Protein AF-A0A0N4VS20-F1 (afdb_monomer_lite)

Organism: Haemonchus placei (NCBI:txid6290)

Sequence (91 aa):
MHIMVPFKLPDKGIYVFASQLHAHLSGRRIFTSHYREGVKIGEINRDDHYNTKWQHLAHIRPYVHVLPGDILSTTCVYETLSKSEITLVRF

Secondary structure (DSSP, 8-state):
-EEEPPTTS-TT-EEEEEEE----TTEEEEEEEEEETTEEEEEEEEETT--TT---EEEEEEEEEEPTT-EEEEEEEE--TT-SS------

R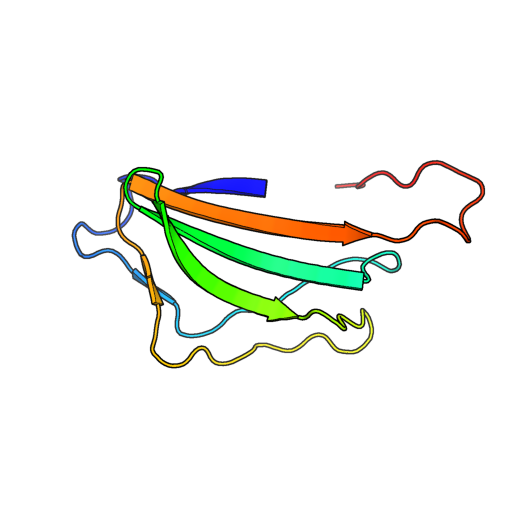adius of gyration: 15.02 Å; chains: 1; bounding box: 34×27×38 Å

Structure (mmCIF, N/CA/C/O backbone):
data_AF-A0A0N4VS20-F1
#
_entry.id   AF-A0A0N4VS20-F1
#
loop_
_atom_site.group_PDB
_atom_site.id
_atom_site.type_symbol
_atom_site.label_atom_id
_atom_site.label_alt_id
_atom_site.label_comp_id
_atom_site.label_asym_id
_atom_site.label_entity_id
_atom_site.label_seq_id
_atom_site.pdbx_PDB_ins_code
_atom_site.Cartn_x
_atom_site.Cartn_y
_atom_site.Cartn_z
_atom_site.occupancy
_atom_site.B_iso_or_equiv
_atom_site.auth_seq_id
_atom_site.auth_comp_id
_atom_site.auth_asym_id
_atom_site.auth_atom_id
_atom_site.pdbx_PDB_model_num
ATOM 1 N N . MET A 1 1 ? 1.923 4.393 -2.849 1.00 75.81 1 MET A N 1
ATOM 2 C CA . MET A 1 1 ? 0.732 5.252 -2.705 1.00 75.81 1 MET A CA 1
ATOM 3 C C . MET A 1 1 ? 0.396 5.380 -1.230 1.00 75.81 1 MET A C 1
ATOM 5 O O . MET A 1 1 ? 0.028 4.382 -0.627 1.00 75.81 1 MET A O 1
ATOM 9 N N . HIS A 1 2 ? 0.569 6.569 -0.652 1.00 76.19 2 HIS A N 1
ATOM 10 C CA . HIS A 1 2 ? 0.131 6.877 0.713 1.00 76.19 2 HIS A CA 1
ATOM 11 C C . HIS A 1 2 ? -1.259 7.509 0.643 1.00 76.19 2 HIS A C 1
ATOM 13 O O . HIS A 1 2 ? -1.440 8.481 -0.085 1.00 76.19 2 HIS A O 1
ATOM 19 N N . ILE A 1 3 ? -2.226 6.954 1.369 1.00 84.81 3 ILE A N 1
ATOM 20 C CA . ILE A 1 3 ? -3.600 7.452 1.420 1.00 84.81 3 ILE A CA 1
ATOM 21 C C . ILE A 1 3 ? -3.912 7.797 2.868 1.00 84.81 3 ILE A C 1
ATOM 23 O O . ILE A 1 3 ? -3.938 6.913 3.726 1.00 84.81 3 ILE A O 1
ATOM 27 N N . MET A 1 4 ? -4.153 9.080 3.129 1.00 85.69 4 MET A N 1
ATOM 28 C CA . MET A 1 4 ? -4.780 9.501 4.375 1.00 85.69 4 MET A CA 1
ATOM 29 C C . MET A 1 4 ? -6.245 9.080 4.341 1.00 85.69 4 MET A C 1
ATOM 31 O O . MET A 1 4 ? -6.971 9.391 3.394 1.00 85.69 4 MET A O 1
ATOM 35 N N . VAL A 1 5 ? -6.669 8.355 5.368 1.00 86.44 5 VAL A N 1
ATOM 36 C CA . VAL A 1 5 ? -8.034 7.867 5.487 1.00 86.44 5 VAL A CA 1
ATOM 37 C C . VAL A 1 5 ? -8.946 9.054 5.818 1.00 86.44 5 VAL A C 1
ATOM 39 O O . VAL A 1 5 ? -8.761 9.694 6.857 1.00 86.44 5 VAL A O 1
ATOM 42 N N . PRO A 1 6 ? -9.917 9.389 4.947 1.00 81.38 6 PRO A N 1
ATOM 43 C CA . PRO A 1 6 ? -10.704 10.602 5.102 1.00 81.38 6 PRO A CA 1
ATOM 44 C C . PRO A 1 6 ? -11.637 10.514 6.311 1.00 81.38 6 PRO A C 1
ATOM 46 O O . PRO A 1 6 ? -12.225 9.468 6.584 1.00 81.38 6 PRO A O 1
ATOM 49 N N . PHE A 1 7 ? -11.905 11.662 6.935 1.00 79.00 7 PHE A N 1
ATOM 50 C CA . PHE A 1 7 ? -12.915 11.811 7.995 1.00 79.00 7 PHE A CA 1
ATOM 51 C C . PHE A 1 7 ? -14.362 11.553 7.539 1.00 79.00 7 PHE A C 1
ATOM 53 O O . PHE A 1 7 ? -15.283 11.643 8.337 1.00 79.00 7 PHE A O 1
ATOM 60 N N . LYS A 1 8 ? -14.577 11.230 6.256 1.00 85.50 8 LYS A N 1
ATOM 61 C CA . LYS A 1 8 ? -15.879 10.807 5.718 1.00 85.50 8 LYS A CA 1
ATOM 62 C C . LYS A 1 8 ? -16.200 9.330 5.989 1.00 85.50 8 LYS A C 1
ATOM 64 O O . LYS A 1 8 ? -17.301 8.897 5.660 1.00 85.50 8 LYS A O 1
ATOM 69 N N . LEU A 1 9 ? -15.260 8.546 6.525 1.00 86.81 9 LEU A N 1
ATOM 70 C CA . LEU A 1 9 ? -15.588 7.229 7.076 1.00 86.81 9 LEU A CA 1
ATOM 71 C C . LEU A 1 9 ? -16.447 7.371 8.346 1.00 86.81 9 LEU A C 1
ATOM 73 O O . LEU A 1 9 ? -16.382 8.412 8.994 1.00 86.81 9 LEU A O 1
ATOM 77 N N . PRO A 1 10 ? -17.215 6.334 8.733 1.00 93.56 10 PRO A N 1
ATOM 78 C CA . PRO A 1 10 ? -17.892 6.314 10.027 1.00 93.56 10 PRO A CA 1
ATOM 79 C C . PRO A 1 10 ? -16.911 6.586 11.175 1.00 93.56 10 PRO A C 1
ATOM 81 O O . PRO A 1 10 ? -15.773 6.122 11.119 1.00 93.56 10 PRO A O 1
ATOM 84 N N . ASP A 1 11 ? -17.364 7.235 12.250 1.00 92.06 11 ASP A N 1
ATOM 85 C CA . ASP A 1 11 ? -16.517 7.552 13.418 1.00 92.06 11 ASP A CA 1
ATOM 86 C C . ASP A 1 11 ? -15.863 6.306 14.029 1.00 92.06 11 ASP A C 1
ATOM 88 O O . ASP A 1 11 ? -14.738 6.337 14.521 1.00 92.06 11 ASP A O 1
ATOM 92 N N . LYS A 1 12 ? -16.562 5.169 13.952 1.00 95.50 12 LYS A N 1
ATOM 93 C CA . LYS A 1 12 ? -16.066 3.863 14.405 1.00 95.50 12 LYS A CA 1
ATOM 94 C C . LYS A 1 12 ? -15.134 3.177 13.400 1.00 95.50 12 LYS A C 1
ATOM 96 O O . LYS A 1 12 ? -14.706 2.057 13.658 1.00 95.50 12 LYS A O 1
ATOM 101 N N . GLY A 1 13 ? -14.814 3.810 12.277 1.00 95.62 13 GLY A N 1
ATOM 102 C CA . GLY A 1 13 ? -13.946 3.282 11.231 1.00 95.62 13 GLY A CA 1
ATOM 103 C C . GLY A 1 13 ? -14.535 2.104 10.456 1.00 95.62 13 GLY A C 1
ATOM 104 O O . GLY A 1 13 ? -15.749 1.900 10.401 1.00 95.62 13 GLY A O 1
ATOM 105 N N . ILE A 1 14 ? -13.645 1.331 9.838 1.00 96.62 14 ILE A N 1
ATOM 106 C CA . ILE A 1 14 ? -13.960 0.130 9.058 1.00 96.62 14 ILE A CA 1
ATOM 107 C C . ILE A 1 14 ? -13.079 -1.041 9.488 1.00 96.62 14 ILE A C 1
ATOM 109 O O . ILE A 1 14 ? -11.958 -0.857 9.960 1.00 96.62 14 ILE A O 1
ATOM 113 N N . TYR A 1 15 ? -13.567 -2.258 9.260 1.00 97.75 15 TYR A N 1
ATOM 114 C CA . TYR A 1 15 ? -12.795 -3.482 9.450 1.00 97.75 15 TYR A CA 1
ATOM 115 C C . TYR A 1 15 ? -12.453 -4.086 8.092 1.00 97.75 15 TYR A C 1
ATOM 117 O O . TYR A 1 15 ? -13.336 -4.525 7.352 1.00 97.75 15 TYR A O 1
ATOM 125 N N . VAL A 1 16 ? -11.165 -4.113 7.761 1.00 97.81 16 VAL A N 1
ATOM 126 C CA . VAL A 1 16 ? -10.672 -4.754 6.544 1.00 97.81 16 VAL A CA 1
ATOM 127 C C . VAL A 1 16 ? -10.646 -6.261 6.771 1.00 97.81 16 VAL A C 1
ATOM 129 O O . VAL A 1 16 ? -9.851 -6.771 7.561 1.00 97.81 16 VAL A O 1
ATOM 132 N N . PHE A 1 17 ? -11.541 -6.968 6.080 1.00 98.19 17 PHE A N 1
ATOM 133 C CA . PHE A 1 17 ? -11.697 -8.422 6.178 1.00 98.19 17 PHE A CA 1
ATOM 134 C C . PHE A 1 17 ? -11.026 -9.185 5.027 1.00 98.19 17 PHE A C 1
ATOM 136 O O . PHE A 1 17 ? -10.832 -10.397 5.116 1.00 98.19 17 PHE A O 1
ATOM 143 N N . ALA A 1 18 ? -10.694 -8.496 3.934 1.00 98.25 18 ALA A N 1
ATOM 144 C CA . ALA A 1 18 ? -10.059 -9.075 2.760 1.00 98.25 18 ALA A CA 1
ATOM 145 C C . ALA A 1 18 ? -9.249 -8.020 1.987 1.00 98.25 18 ALA A C 1
ATOM 147 O O . ALA A 1 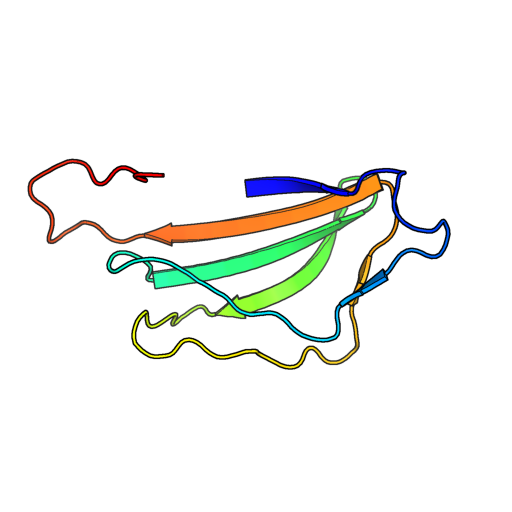18 ? -9.545 -6.827 2.067 1.00 98.25 18 ALA A O 1
ATOM 148 N N . SER A 1 19 ? -8.237 -8.454 1.234 1.00 98.25 19 SER A N 1
ATOM 149 C CA . SER A 1 19 ? -7.406 -7.594 0.384 1.00 98.25 19 SER A CA 1
ATOM 150 C C . SER A 1 19 ? -6.941 -8.350 -0.862 1.00 98.25 19 SER A C 1
ATOM 152 O O . SER A 1 19 ? -6.548 -9.511 -0.774 1.00 98.25 19 SER A O 1
ATOM 154 N N . GLN A 1 20 ? -6.976 -7.698 -2.025 1.00 97.88 20 GLN A N 1
ATOM 155 C CA . GLN A 1 20 ? -6.432 -8.223 -3.278 1.00 97.88 20 GLN A CA 1
ATOM 156 C C . GLN A 1 20 ? -5.298 -7.309 -3.741 1.00 97.88 20 GLN A C 1
ATOM 158 O O . GLN A 1 20 ? -5.490 -6.105 -3.905 1.00 97.88 20 GLN A O 1
ATOM 163 N N . LEU A 1 21 ? -4.116 -7.887 -3.951 1.00 97.75 21 LEU A N 1
ATOM 164 C CA . LEU A 1 21 ? -2.949 -7.167 -4.453 1.00 97.75 21 LEU A CA 1
ATOM 165 C C . LEU A 1 21 ? -2.899 -7.267 -5.979 1.00 97.75 21 LEU A C 1
ATOM 167 O O . LEU A 1 21 ? -3.090 -8.343 -6.548 1.00 97.75 21 LEU A O 1
ATOM 171 N N . HIS A 1 22 ? -2.621 -6.146 -6.639 1.00 96.88 22 HIS A N 1
ATOM 172 C CA . HIS A 1 22 ? -2.604 -6.059 -8.094 1.00 96.88 22 HIS A CA 1
ATOM 173 C C . HIS A 1 22 ? -1.412 -5.242 -8.596 1.00 96.88 22 HIS A C 1
ATOM 175 O O . HIS A 1 22 ? -1.158 -4.134 -8.122 1.00 96.88 22 HIS A O 1
ATOM 181 N N . ALA A 1 23 ? -0.715 -5.778 -9.595 1.00 95.88 23 ALA A N 1
ATOM 182 C CA . ALA A 1 23 ? 0.236 -5.061 -10.428 1.00 95.88 23 ALA A CA 1
ATOM 183 C C . ALA A 1 23 ? 0.310 -5.695 -11.825 1.00 95.88 23 ALA A C 1
ATOM 185 O O . ALA A 1 23 ? -0.075 -6.844 -12.040 1.00 95.88 23 ALA A O 1
ATOM 186 N N . HIS A 1 24 ? 0.858 -4.944 -12.780 1.00 95.38 24 HIS A N 1
ATOM 187 C CA . HIS A 1 24 ? 1.176 -5.447 -14.118 1.00 95.38 24 HIS A CA 1
ATOM 188 C C . HIS A 1 24 ? 2.489 -6.257 -14.128 1.00 95.38 24 HIS A C 1
ATOM 190 O O . HIS A 1 24 ? 3.113 -6.483 -13.094 1.00 95.38 24 HIS A O 1
ATOM 196 N N . LEU A 1 25 ? 2.935 -6.672 -15.321 1.00 95.69 25 LEU A N 1
ATOM 197 C CA . LEU A 1 25 ? 3.986 -7.678 -15.570 1.00 95.69 25 LEU A CA 1
ATOM 198 C C . LEU A 1 25 ? 5.329 -7.465 -14.840 1.00 95.69 25 LEU A C 1
ATOM 200 O O . LEU A 1 25 ? 6.046 -8.431 -14.570 1.00 95.69 25 LEU A O 1
ATOM 204 N N . SER A 1 26 ? 5.680 -6.222 -14.517 1.00 96.75 26 SER A N 1
ATOM 205 C CA . SER A 1 26 ? 6.934 -5.899 -13.824 1.00 96.75 26 SER A CA 1
ATOM 206 C C . SER A 1 26 ? 6.841 -6.015 -12.297 1.00 96.75 26 SER A C 1
ATOM 208 O O . SER A 1 26 ? 7.856 -5.855 -11.631 1.00 96.75 26 SER A O 1
ATOM 210 N N . GLY A 1 27 ? 5.659 -6.256 -11.717 1.00 97.31 27 GLY A N 1
ATOM 211 C CA . GLY A 1 27 ? 5.474 -6.358 -10.265 1.00 97.31 27 GLY A CA 1
ATOM 212 C C . GLY A 1 27 ? 6.155 -7.594 -9.671 1.00 97.31 27 GLY A C 1
ATOM 213 O O . GLY A 1 27 ? 6.117 -8.671 -10.271 1.00 97.31 27 GLY A O 1
ATOM 214 N N . ARG A 1 28 ? 6.789 -7.435 -8.503 1.00 97.88 28 ARG A N 1
ATOM 215 C CA . ARG A 1 28 ? 7.505 -8.511 -7.784 1.00 97.88 28 ARG A CA 1
ATOM 216 C C . ARG A 1 28 ? 7.120 -8.644 -6.318 1.00 97.88 28 ARG A C 1
ATOM 218 O O . ARG A 1 28 ? 7.125 -9.744 -5.785 1.00 97.88 28 ARG A O 1
ATOM 225 N N . ARG A 1 29 ? 6.785 -7.532 -5.670 1.00 98.44 29 ARG A N 1
ATOM 226 C CA . ARG A 1 29 ? 6.384 -7.508 -4.263 1.00 98.44 29 ARG A CA 1
ATOM 227 C C . ARG A 1 29 ? 5.421 -6.363 -4.019 1.00 98.44 29 ARG A C 1
ATOM 229 O O . ARG A 1 29 ? 5.640 -5.263 -4.525 1.00 98.44 29 ARG A O 1
ATOM 236 N N . ILE A 1 30 ? 4.368 -6.611 -3.251 1.00 98.50 30 ILE A N 1
ATOM 237 C CA . ILE A 1 30 ? 3.360 -5.602 -2.919 1.00 98.50 30 ILE A CA 1
ATOM 238 C C . ILE A 1 30 ? 2.997 -5.748 -1.448 1.00 98.50 30 ILE A C 1
ATOM 240 O O . ILE A 1 30 ? 2.802 -6.855 -0.954 1.00 98.50 30 ILE A O 1
ATOM 244 N N . PHE A 1 31 ? 2.905 -4.632 -0.734 1.00 98.25 31 PHE A N 1
ATOM 245 C CA . PHE A 1 31 ? 2.445 -4.627 0.649 1.00 98.25 31 PHE A CA 1
ATOM 246 C C . PHE A 1 31 ? 1.742 -3.320 0.994 1.00 98.25 31 PHE A C 1
ATOM 248 O O . PHE A 1 31 ? 2.104 -2.257 0.488 1.00 98.25 31 PHE A O 1
ATOM 255 N N . THR A 1 32 ? 0.763 -3.395 1.891 1.00 98.50 32 THR A N 1
ATOM 256 C CA . THR A 1 32 ? 0.041 -2.231 2.416 1.00 98.50 32 THR A CA 1
ATOM 257 C C . THR A 1 32 ? 0.318 -2.092 3.907 1.00 98.50 32 THR A C 1
ATOM 259 O O . THR A 1 32 ? -0.156 -2.890 4.707 1.00 98.50 32 THR A O 1
ATOM 262 N N . SER A 1 33 ? 1.088 -1.076 4.288 1.00 98.25 33 SER A N 1
ATOM 263 C CA . SER A 1 33 ? 1.379 -0.709 5.677 1.00 98.25 33 SER A CA 1
ATOM 264 C C . SER A 1 33 ? 0.285 0.191 6.253 1.00 98.25 33 SER A C 1
ATOM 266 O O . SER A 1 33 ? -0.221 1.076 5.565 1.00 98.25 33 SER A O 1
ATOM 268 N N . HIS A 1 34 ? -0.051 -0.017 7.523 1.00 98.25 34 HIS A N 1
ATOM 269 C CA . HIS A 1 34 ? -1.045 0.751 8.270 1.00 98.25 34 HIS A CA 1
ATOM 270 C C . HIS A 1 34 ? -0.353 1.576 9.352 1.00 98.25 34 HIS A C 1
ATOM 272 O O . HIS A 1 34 ? 0.430 1.048 10.146 1.00 98.25 34 HIS A O 1
ATOM 278 N N . TYR A 1 35 ? -0.638 2.874 9.358 1.00 98.38 35 TYR A N 1
ATOM 279 C CA . TYR A 1 35 ? -0.099 3.832 10.309 1.00 98.38 35 TYR A CA 1
ATOM 280 C C . TYR A 1 35 ? -1.218 4.543 11.063 1.00 98.38 35 TYR A C 1
ATOM 282 O O . TYR A 1 35 ? -2.248 4.882 10.477 1.00 98.38 35 TYR A O 1
ATOM 290 N N . ARG A 1 36 ? -0.959 4.835 12.337 1.00 97.50 36 ARG A N 1
ATOM 291 C CA . ARG A 1 36 ? -1.788 5.679 13.199 1.00 97.50 36 ARG A CA 1
ATOM 292 C C . ARG A 1 36 ? -0.877 6.662 13.915 1.00 97.50 36 ARG A C 1
ATOM 294 O O . ARG A 1 36 ? 0.153 6.253 14.440 1.00 97.50 36 ARG A O 1
ATOM 301 N N . GLU A 1 37 ? -1.218 7.949 13.863 1.00 96.06 37 GLU A N 1
ATOM 302 C CA . GLU A 1 37 ? -0.438 9.018 14.515 1.00 96.06 37 GLU A CA 1
ATOM 303 C C . GLU A 1 37 ? 1.060 8.994 14.136 1.00 96.06 37 GLU A C 1
ATOM 305 O O . GLU A 1 37 ? 1.948 9.222 14.950 1.00 96.06 37 GLU A O 1
ATOM 310 N N . GLY A 1 38 ? 1.357 8.670 12.872 1.00 95.56 38 GLY A N 1
ATOM 311 C CA . GLY A 1 38 ? 2.726 8.584 12.346 1.00 95.56 38 GLY A CA 1
ATOM 312 C C . GLY A 1 38 ? 3.477 7.284 12.669 1.00 95.56 38 GLY A C 1
ATOM 313 O O . GLY A 1 38 ? 4.541 7.046 12.100 1.00 95.56 38 GLY A O 1
ATOM 314 N N . VAL A 1 39 ? 2.926 6.403 13.506 1.00 97.94 39 VAL A N 1
ATOM 315 C CA . VAL A 1 39 ? 3.543 5.121 13.877 1.00 97.94 39 VAL A CA 1
ATOM 316 C C . VAL A 1 39 ? 2.997 3.999 13.003 1.00 97.94 39 VAL A C 1
ATOM 318 O O . VAL A 1 39 ? 1.787 3.881 12.820 1.00 97.94 39 VAL A O 1
ATOM 321 N N . LYS A 1 40 ? 3.878 3.139 12.473 1.00 97.69 40 LYS A N 1
ATOM 322 C CA . LYS A 1 40 ? 3.458 1.916 11.774 1.00 97.69 40 LYS A CA 1
ATOM 323 C C . LYS A 1 40 ? 2.928 0.914 12.798 1.00 97.69 40 LYS A C 1
ATOM 325 O O . LYS A 1 40 ? 3.703 0.393 13.594 1.00 97.69 40 LYS A O 1
ATOM 330 N N . ILE A 1 41 ? 1.632 0.626 12.745 1.00 98.06 41 ILE A N 1
ATOM 331 C CA . ILE A 1 41 ? 0.956 -0.284 13.684 1.00 98.06 41 ILE A CA 1
ATOM 332 C C . ILE A 1 41 ? 0.699 -1.674 13.094 1.00 98.06 41 ILE A C 1
ATOM 334 O O . ILE A 1 41 ? 0.334 -2.592 13.822 1.00 98.06 41 ILE A O 1
ATOM 338 N N . GLY A 1 42 ? 0.919 -1.856 11.789 1.00 97.44 42 GLY A N 1
ATOM 339 C CA . GLY A 1 42 ? 0.804 -3.161 11.145 1.00 97.44 42 GLY A CA 1
ATOM 340 C C . GLY A 1 42 ? 0.872 -3.108 9.623 1.00 97.44 42 GLY A C 1
ATOM 341 O O . GLY A 1 42 ? 1.240 -2.095 9.019 1.00 97.44 42 GLY A O 1
ATOM 342 N N . GLU A 1 43 ? 0.508 -4.223 8.998 1.00 97.31 43 GLU A N 1
ATOM 343 C CA . GLU A 1 43 ? 0.307 -4.355 7.555 1.00 97.31 43 GLU A CA 1
ATOM 344 C C . GLU A 1 43 ? -1.065 -4.995 7.307 1.00 97.31 43 GLU A C 1
ATOM 346 O O . GLU A 1 43 ? -1.471 -5.898 8.032 1.00 97.31 43 GLU A O 1
ATOM 351 N N . ILE A 1 44 ? -1.786 -4.511 6.294 1.00 97.81 44 ILE A N 1
ATOM 352 C CA . ILE A 1 44 ? -3.080 -5.068 5.876 1.00 97.81 44 ILE A CA 1
ATOM 353 C C . ILE A 1 44 ? -2.867 -6.374 5.116 1.00 97.81 44 ILE A C 1
ATOM 355 O O . ILE A 1 44 ? -3.577 -7.348 5.331 1.00 97.81 44 ILE A O 1
ATOM 359 N N . ASN A 1 45 ? -1.920 -6.365 4.181 1.00 97.94 45 ASN A N 1
ATOM 360 C CA . ASN A 1 45 ? -1.581 -7.499 3.336 1.00 97.94 45 ASN A CA 1
ATOM 361 C C . ASN A 1 45 ? -0.151 -7.319 2.815 1.00 97.94 45 ASN A C 1
ATOM 363 O O . ASN A 1 45 ? 0.299 -6.182 2.621 1.00 97.94 45 ASN A O 1
ATOM 367 N N . ARG A 1 46 ? 0.544 -8.430 2.582 1.00 97.62 46 ARG A N 1
ATOM 368 C CA . ARG A 1 46 ? 1.904 -8.466 2.056 1.00 97.62 46 ARG A CA 1
ATOM 369 C C . ARG A 1 46 ? 2.123 -9.737 1.257 1.00 97.62 46 ARG A C 1
ATOM 371 O O . ARG A 1 46 ? 1.885 -10.833 1.750 1.00 97.62 46 ARG A O 1
ATOM 378 N N . ASP A 1 47 ? 2.657 -9.558 0.060 1.00 98.12 47 ASP A N 1
ATOM 379 C CA . ASP A 1 47 ? 3.164 -10.639 -0.767 1.00 98.12 47 ASP A CA 1
ATOM 380 C C . ASP A 1 47 ? 4.568 -10.275 -1.257 1.00 98.12 47 ASP A C 1
ATOM 382 O O . ASP A 1 47 ? 4.755 -9.371 -2.079 1.00 98.12 47 ASP A O 1
ATOM 386 N N . ASP A 1 48 ? 5.563 -10.961 -0.694 1.00 98.25 48 ASP A N 1
ATOM 387 C CA . ASP A 1 48 ? 6.976 -10.798 -1.045 1.00 98.25 48 ASP A CA 1
ATOM 388 C C . ASP A 1 48 ? 7.359 -11.555 -2.322 1.00 98.25 48 ASP A C 1
ATOM 390 O O . ASP A 1 48 ? 8.409 -11.271 -2.895 1.00 98.25 48 ASP A O 1
ATOM 394 N N . HIS A 1 49 ? 6.500 -12.469 -2.780 1.00 97.69 49 HIS A N 1
ATOM 395 C CA . HIS A 1 49 ? 6.695 -13.309 -3.961 1.00 97.69 49 HIS A CA 1
ATOM 396 C C . HIS A 1 49 ? 5.541 -13.121 -4.951 1.00 97.69 49 HIS A C 1
ATOM 398 O O . HIS A 1 49 ? 5.071 -14.077 -5.575 1.00 97.69 49 HIS A O 1
ATOM 404 N N . TYR A 1 50 ? 5.086 -11.875 -5.093 1.00 98.19 50 TYR A N 1
ATOM 405 C CA . TYR A 1 50 ? 3.921 -11.545 -5.895 1.00 98.19 50 TYR A CA 1
ATOM 406 C C . TYR A 1 50 ? 4.093 -12.013 -7.341 1.00 98.19 50 TYR A C 1
ATOM 408 O O . TYR A 1 50 ? 5.041 -11.639 -8.039 1.00 98.19 50 TYR A O 1
ATOM 416 N N . ASN A 1 51 ? 3.122 -12.796 -7.810 1.00 96.38 51 ASN A N 1
ATOM 417 C CA . ASN A 1 51 ? 3.068 -13.284 -9.177 1.00 96.38 51 ASN A CA 1
ATOM 418 C C . ASN A 1 51 ? 1.839 -12.717 -9.887 1.00 96.38 51 ASN A C 1
ATOM 420 O O . ASN A 1 51 ? 0.700 -12.981 -9.517 1.00 96.38 51 ASN A O 1
ATOM 424 N N . THR A 1 52 ? 2.071 -11.995 -10.980 1.00 95.62 52 THR A N 1
ATOM 425 C CA . THR A 1 52 ? 1.011 -11.377 -11.796 1.00 95.62 52 THR A CA 1
ATOM 426 C C . THR A 1 52 ? 0.025 -12.385 -12.391 1.00 95.62 52 THR A C 1
ATOM 428 O O . THR A 1 52 ? -1.090 -12.009 -12.743 1.00 95.62 52 THR A O 1
ATOM 431 N N . LYS A 1 53 ? 0.395 -13.666 -12.486 1.00 96.75 53 LYS A N 1
ATOM 432 C CA . LYS A 1 53 ? -0.488 -14.756 -12.926 1.00 96.75 53 LYS A CA 1
ATOM 433 C C . LYS A 1 53 ? -1.295 -15.384 -11.784 1.00 96.75 53 LYS A C 1
ATOM 435 O O . LYS A 1 53 ? -2.147 -16.224 -12.048 1.00 96.75 53 LYS A O 1
ATOM 440 N N . TRP A 1 54 ? -1.037 -14.998 -10.535 1.00 96.50 54 TRP A N 1
ATOM 441 C CA . TRP A 1 54 ? -1.720 -15.499 -9.346 1.00 96.50 54 TRP A CA 1
ATOM 442 C C . TRP A 1 54 ? -2.238 -14.336 -8.498 1.00 96.50 54 TRP A C 1
ATOM 444 O O . TRP A 1 54 ? -1.607 -13.890 -7.542 1.00 96.50 54 TRP A O 1
ATOM 454 N N . GLN A 1 55 ? -3.414 -13.836 -8.865 1.00 96.56 55 GLN A N 1
ATOM 455 C CA . GLN A 1 55 ? -4.056 -12.714 -8.189 1.00 96.56 55 GLN A CA 1
ATOM 456 C C . GLN A 1 55 ? -5.328 -13.215 -7.522 1.00 96.56 55 GLN A C 1
ATOM 458 O O . GLN A 1 55 ? -6.279 -13.606 -8.195 1.00 96.56 55 GLN A O 1
ATOM 463 N N . HIS A 1 56 ? -5.337 -13.236 -6.196 1.00 95.75 56 HIS A N 1
ATOM 464 C CA . HIS A 1 56 ? -6.462 -13.736 -5.418 1.00 95.75 56 HIS A CA 1
ATOM 465 C C . HIS A 1 56 ? -6.834 -12.747 -4.316 1.00 95.75 56 HIS A C 1
ATOM 467 O O . HIS A 1 56 ? -6.040 -11.893 -3.918 1.00 95.75 56 HIS A O 1
ATOM 473 N N . LEU A 1 57 ? -8.074 -12.852 -3.844 1.00 97.69 57 LEU A N 1
ATOM 474 C CA . LEU A 1 57 ? -8.535 -12.119 -2.676 1.00 97.69 57 LEU A CA 1
ATOM 475 C C . LEU A 1 57 ? -8.065 -12.867 -1.421 1.00 97.69 57 LEU A C 1
ATOM 477 O O . LEU A 1 57 ? -8.552 -13.959 -1.133 1.00 97.69 57 LEU A O 1
ATOM 481 N N . ALA A 1 58 ? -7.115 -12.297 -0.686 1.00 97.25 58 ALA A N 1
ATOM 482 C CA . ALA A 1 58 ? -6.654 -12.852 0.578 1.00 97.25 58 ALA A CA 1
ATOM 483 C C . ALA A 1 58 ? -7.622 -12.455 1.697 1.00 97.25 58 ALA A C 1
ATOM 485 O O . ALA A 1 58 ? -7.916 -11.271 1.884 1.00 97.25 58 ALA A O 1
ATOM 486 N N . HIS A 1 59 ? -8.107 -13.436 2.458 1.00 97.81 59 HIS A N 1
ATOM 487 C CA . HIS A 1 59 ? -8.856 -13.171 3.683 1.00 97.81 59 HIS A CA 1
ATOM 488 C C . HIS A 1 59 ? -7.899 -12.685 4.771 1.00 97.81 59 HIS A C 1
ATOM 490 O O . HIS A 1 59 ? -6.919 -13.356 5.085 1.00 97.81 59 HIS A O 1
ATOM 496 N N . ILE A 1 60 ? -8.201 -11.536 5.368 1.00 97.81 60 ILE A N 1
ATOM 497 C CA . ILE A 1 60 ? -7.378 -10.941 6.419 1.00 97.81 60 ILE A CA 1
ATOM 498 C C . ILE A 1 60 ? -7.906 -11.417 7.764 1.00 97.81 60 ILE A C 1
ATOM 500 O O . ILE A 1 60 ? -9.094 -11.279 8.046 1.00 97.81 60 ILE A O 1
ATOM 504 N N . ARG A 1 61 ? -7.045 -12.014 8.593 1.00 94.56 61 ARG A N 1
ATOM 505 C CA . ARG A 1 61 ? -7.366 -12.376 9.979 1.00 94.56 61 ARG A CA 1
ATOM 506 C C . ARG A 1 61 ? -6.151 -12.118 10.884 1.00 94.56 61 ARG A C 1
ATOM 508 O O . ARG A 1 61 ? -5.062 -12.558 10.526 1.00 94.56 61 ARG A O 1
ATOM 515 N N . PRO A 1 62 ? -6.332 -11.470 12.051 1.00 95.62 62 PRO A N 1
ATOM 516 C CA . PRO A 1 62 ? -7.562 -10.800 12.496 1.00 95.62 62 PRO A CA 1
ATOM 517 C C . PRO A 1 62 ? -7.947 -9.635 11.563 1.00 95.62 62 PRO A C 1
ATOM 519 O O . PRO A 1 62 ? -7.102 -9.131 10.830 1.00 95.62 62 PRO A O 1
ATOM 522 N N . TYR A 1 63 ? -9.225 -9.236 11.546 1.00 97.94 63 TYR A N 1
ATOM 523 C CA . TYR A 1 63 ? -9.650 -8.079 10.744 1.00 97.94 63 TYR A CA 1
ATOM 524 C C . TYR A 1 63 ? -8.907 -6.829 11.206 1.00 97.94 63 TYR A C 1
ATOM 526 O O . TYR A 1 63 ? -8.804 -6.581 12.408 1.00 97.94 63 TYR A O 1
ATOM 534 N N . VAL A 1 64 ? -8.416 -6.030 10.258 1.00 97.94 64 VAL A N 1
ATOM 535 C CA . VAL A 1 64 ? -7.669 -4.815 10.593 1.00 97.94 64 VAL A CA 1
ATOM 536 C C . VAL A 1 64 ? -8.627 -3.642 10.728 1.00 97.94 64 VAL A C 1
ATOM 538 O O . VAL A 1 64 ? -9.381 -3.333 9.807 1.00 97.94 64 VAL A O 1
ATOM 541 N N . HIS A 1 65 ? -8.599 -2.993 11.889 1.00 97.69 65 HIS A N 1
ATOM 542 C CA . HIS A 1 65 ? -9.460 -1.859 12.206 1.00 97.69 65 HIS A CA 1
ATOM 543 C C . HIS A 1 65 ? -8.809 -0.539 11.796 1.00 97.69 65 HIS A C 1
ATOM 545 O O . HIS A 1 65 ? -7.848 -0.089 12.420 1.00 97.69 65 HIS A O 1
ATOM 551 N N . VAL A 1 66 ? -9.352 0.086 10.757 1.00 97.44 66 VAL A N 1
ATOM 552 C CA . VAL A 1 66 ? -8.872 1.357 10.211 1.00 97.44 66 VAL A CA 1
ATOM 553 C C . VAL A 1 66 ? -9.811 2.473 10.652 1.00 97.44 66 VAL A C 1
ATOM 555 O O . VAL A 1 66 ? -11.016 2.402 10.409 1.00 97.44 66 VAL A O 1
ATOM 558 N N . LEU A 1 67 ? -9.258 3.502 11.290 1.00 97.12 67 LEU A N 1
ATOM 559 C CA . LEU A 1 67 ? -9.990 4.660 11.796 1.00 97.12 67 LEU A CA 1
ATOM 560 C C . LEU A 1 67 ? -9.820 5.882 10.878 1.00 97.12 67 LEU A C 1
ATOM 562 O O . LEU A 1 67 ? -8.837 5.969 10.136 1.00 97.12 67 LEU A O 1
ATOM 566 N N . PRO A 1 68 ? -10.750 6.851 10.931 1.00 96.81 68 PRO A N 1
ATOM 567 C CA . PRO A 1 68 ? -10.524 8.178 10.365 1.00 96.81 68 PRO A CA 1
ATOM 568 C C . PRO A 1 68 ? -9.190 8.785 10.8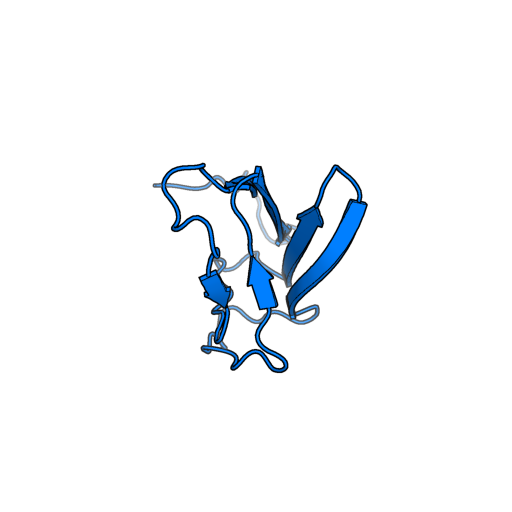32 1.00 96.81 68 PRO A C 1
ATOM 570 O O . PRO A 1 68 ? -8.860 8.713 12.013 1.00 96.81 68 PRO A O 1
ATOM 573 N N . GLY A 1 69 ? -8.426 9.386 9.915 1.00 95.94 69 GLY A N 1
ATOM 574 C CA . GLY A 1 69 ? -7.114 9.978 10.215 1.00 95.94 69 GLY A CA 1
ATOM 575 C C . GLY A 1 69 ? -5.928 9.004 10.179 1.00 95.94 69 GLY A C 1
ATOM 576 O O . GLY A 1 69 ? -4.784 9.457 10.122 1.00 95.94 69 GLY A O 1
ATOM 577 N N . ASP A 1 70 ? -6.168 7.688 10.134 1.00 97.75 70 ASP A N 1
ATOM 578 C CA . ASP A 1 70 ? -5.113 6.709 9.857 1.00 97.75 70 ASP A CA 1
ATOM 579 C C . ASP A 1 70 ? -4.521 6.908 8.451 1.00 97.75 70 ASP A C 1
ATOM 581 O O . ASP A 1 70 ? -5.106 7.550 7.573 1.00 97.75 70 ASP A O 1
ATOM 585 N N . ILE A 1 71 ? -3.358 6.305 8.200 1.00 97.62 71 ILE A N 1
ATOM 586 C CA . ILE A 1 71 ? -2.732 6.287 6.876 1.00 97.62 71 ILE A CA 1
ATOM 587 C C . ILE A 1 71 ? -2.546 4.842 6.427 1.00 97.62 71 ILE A C 1
ATOM 589 O O . ILE A 1 71 ? -1.949 4.023 7.128 1.00 97.62 71 ILE A O 1
ATOM 593 N N . LEU A 1 72 ? -3.006 4.542 5.214 1.00 97.44 72 LEU A N 1
ATOM 594 C CA . LEU A 1 72 ? -2.700 3.297 4.519 1.00 97.44 72 LEU A CA 1
ATOM 595 C C . LEU A 1 72 ? -1.689 3.586 3.411 1.00 97.44 72 LEU A C 1
ATOM 597 O O . LEU A 1 72 ? -1.949 4.364 2.494 1.00 97.44 72 LEU A O 1
ATOM 601 N N . SER A 1 73 ? -0.520 2.958 3.491 1.00 98.00 73 SER A N 1
ATOM 602 C CA . SER A 1 73 ? 0.553 3.109 2.513 1.00 98.00 73 SER A CA 1
ATOM 603 C C . SER A 1 73 ? 0.789 1.817 1.760 1.00 98.00 73 SER A C 1
ATOM 605 O O . SER A 1 73 ? 1.265 0.840 2.330 1.00 98.00 73 SER A O 1
ATOM 607 N N . THR A 1 74 ? 0.474 1.810 0.470 1.00 98.19 74 THR A N 1
ATOM 608 C CA . THR A 1 74 ? 0.747 0.670 -0.406 1.00 98.19 74 THR A CA 1
ATOM 609 C C . THR A 1 74 ? 2.040 0.891 -1.174 1.00 98.19 74 THR A C 1
ATOM 611 O O . THR A 1 74 ? 2.171 1.878 -1.904 1.00 98.19 74 THR A O 1
ATOM 614 N N . THR A 1 75 ? 2.975 -0.040 -1.046 1.00 98.12 75 THR A N 1
ATOM 615 C CA . THR A 1 75 ? 4.257 -0.039 -1.749 1.00 98.12 75 THR A CA 1
ATOM 616 C C . THR A 1 75 ? 4.294 -1.199 -2.728 1.00 98.12 75 THR A C 1
ATOM 618 O O . THR A 1 75 ? 4.011 -2.338 -2.359 1.00 98.12 75 THR A O 1
ATOM 621 N N . CYS A 1 76 ? 4.678 -0.901 -3.967 1.00 97.50 76 CYS A N 1
ATOM 622 C CA . CYS A 1 76 ? 4.856 -1.882 -5.027 1.00 97.50 76 CYS A CA 1
ATOM 623 C C . CYS A 1 76 ? 6.316 -1.845 -5.482 1.00 97.50 76 CYS A C 1
ATOM 625 O O . CYS A 1 76 ? 6.837 -0.780 -5.815 1.00 97.50 76 CYS A O 1
ATOM 627 N N . VAL A 1 77 ? 6.963 -3.004 -5.495 1.00 98.06 77 VAL A N 1
ATOM 628 C CA . VAL A 1 77 ? 8.331 -3.194 -5.973 1.00 98.06 77 VAL A CA 1
ATOM 629 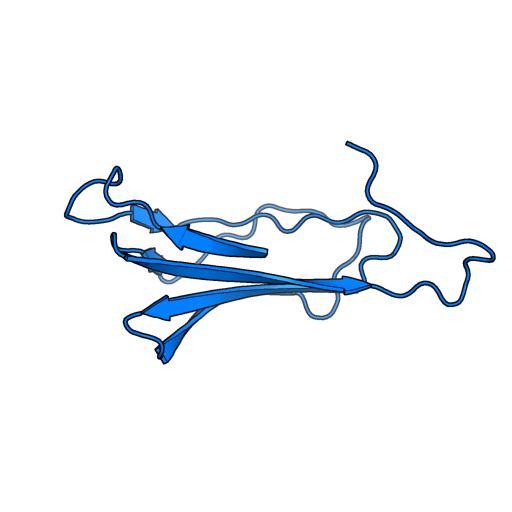C C . VAL A 1 77 ? 8.265 -3.799 -7.368 1.00 98.06 77 VAL A C 1
ATOM 631 O O . VAL A 1 77 ? 7.580 -4.806 -7.584 1.00 98.06 77 VAL A O 1
ATOM 634 N N . TYR A 1 78 ? 8.982 -3.179 -8.301 1.00 97.38 78 TYR A N 1
ATOM 635 C CA . TYR A 1 78 ? 8.996 -3.554 -9.708 1.00 97.38 78 TYR A CA 1
ATOM 636 C C . TYR A 1 78 ? 10.406 -3.910 -10.170 1.00 97.38 78 TYR A C 1
ATOM 638 O O . TYR A 1 78 ? 11.385 -3.349 -9.687 1.00 97.38 78 TYR A O 1
ATOM 646 N N . GLU A 1 79 ? 10.492 -4.802 -11.151 1.00 97.50 79 GLU A N 1
ATOM 647 C CA . GLU A 1 79 ? 11.727 -5.170 -11.833 1.00 97.50 79 GLU A CA 1
ATOM 648 C C . GLU A 1 79 ? 11.570 -4.950 -13.338 1.00 97.50 79 GLU A C 1
ATOM 650 O O . GLU A 1 79 ? 10.687 -5.520 -13.983 1.00 97.50 79 GLU A O 1
ATOM 655 N N . THR A 1 80 ? 12.446 -4.123 -13.904 1.00 97.25 80 THR A N 1
ATOM 656 C CA . THR A 1 80 ? 12.426 -3.745 -15.324 1.00 97.25 80 THR A CA 1
ATOM 657 C C . THR A 1 80 ? 13.718 -4.111 -16.050 1.00 97.25 80 THR A C 1
ATOM 659 O O . THR A 1 80 ? 13.961 -3.594 -17.132 1.00 97.25 80 THR A O 1
ATOM 662 N N . LEU A 1 81 ? 14.531 -5.023 -15.500 1.00 96.94 81 LEU A N 1
ATOM 663 C CA . LEU A 1 81 ? 15.807 -5.452 -16.100 1.00 96.94 81 LEU A CA 1
ATOM 664 C C . LEU A 1 81 ? 15.655 -5.997 -17.534 1.00 96.94 81 LEU A C 1
ATOM 666 O O . LEU A 1 81 ? 16.588 -5.927 -18.322 1.00 96.94 81 LEU A O 1
ATOM 670 N N . SER A 1 82 ? 14.476 -6.521 -17.882 1.00 95.81 82 SER A N 1
ATOM 671 C CA . SER A 1 82 ? 14.147 -7.035 -19.220 1.00 95.81 82 SER A CA 1
ATOM 672 C C . SER A 1 82 ? 13.501 -6.005 -20.158 1.00 95.81 82 SER A C 1
ATOM 674 O O . SER A 1 82 ? 13.051 -6.367 -21.245 1.00 95.81 82 SER A O 1
ATOM 676 N N . LYS A 1 83 ? 13.383 -4.736 -19.750 1.00 96.19 83 LY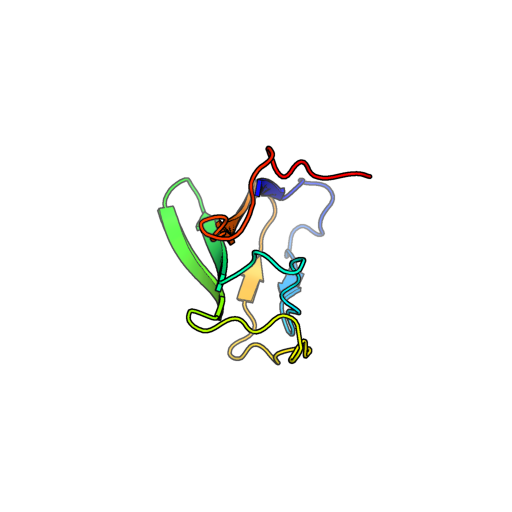S A N 1
ATOM 677 C CA . LYS A 1 83 ? 12.766 -3.666 -20.546 1.00 96.19 83 LYS A CA 1
ATOM 678 C C . LYS A 1 83 ? 13.847 -2.758 -21.125 1.00 96.19 83 LYS A C 1
ATOM 680 O O . LYS A 1 83 ? 14.734 -2.326 -20.402 1.00 96.19 83 LYS A O 1
ATOM 685 N N . SER A 1 84 ? 13.739 -2.449 -22.416 1.00 96.94 84 SER A N 1
ATOM 686 C CA . SER A 1 84 ? 14.616 -1.489 -23.103 1.00 96.94 84 SER A CA 1
ATOM 687 C C . SER A 1 84 ? 14.153 -0.037 -22.957 1.00 96.94 84 SER A C 1
ATOM 689 O O . SER A 1 84 ? 14.933 0.872 -23.196 1.00 96.94 84 SER A O 1
ATOM 691 N N . GLU A 1 85 ? 12.898 0.174 -22.553 1.00 96.44 85 GLU A N 1
ATOM 692 C CA . GLU A 1 85 ? 12.251 1.484 -22.454 1.00 96.44 85 GLU A CA 1
ATOM 693 C C . GLU A 1 85 ? 11.648 1.705 -21.061 1.00 96.44 85 GLU A C 1
ATOM 695 O O . GLU A 1 85 ? 11.349 0.754 -20.323 1.00 96.44 85 GLU A O 1
ATOM 700 N N . ILE A 1 86 ? 11.411 2.973 -20.717 1.00 95.62 86 ILE A N 1
ATOM 701 C CA . ILE A 1 86 ? 10.760 3.359 -19.461 1.00 95.62 86 ILE A CA 1
ATOM 702 C C . ILE A 1 86 ? 9.357 2.742 -19.400 1.00 95.62 86 ILE A C 1
ATOM 704 O O . ILE A 1 86 ? 8.544 2.882 -20.312 1.00 95.62 86 ILE A O 1
ATOM 708 N N . THR A 1 87 ? 9.048 2.081 -18.283 1.00 94.81 87 THR A N 1
ATOM 709 C CA . THR A 1 87 ? 7.694 1.590 -18.005 1.00 94.81 87 THR A CA 1
ATOM 710 C C . THR A 1 87 ? 6.928 2.646 -17.215 1.00 94.81 87 THR A C 1
ATOM 712 O O . THR A 1 87 ? 7.242 2.902 -16.055 1.00 94.81 87 THR A O 1
ATOM 715 N N . LEU A 1 88 ? 5.918 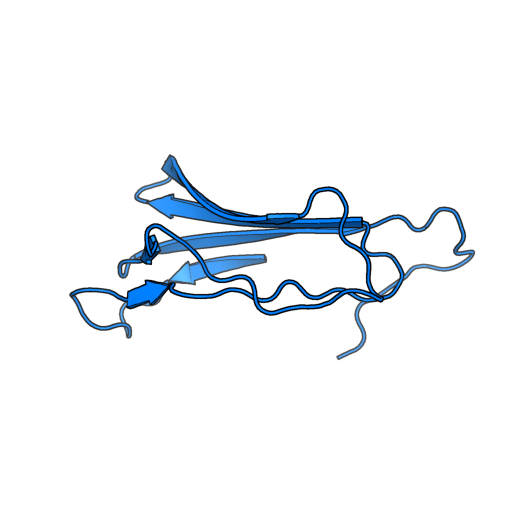3.250 -17.839 1.00 93.88 88 LEU A N 1
ATOM 716 C CA . LEU A 1 88 ? 5.004 4.199 -17.202 1.00 93.88 88 LEU A CA 1
ATOM 717 C C . LEU A 1 88 ? 3.643 3.546 -16.948 1.00 93.88 88 LEU A C 1
ATOM 719 O O . LEU A 1 88 ? 3.228 2.636 -17.670 1.00 93.88 88 LEU A O 1
ATOM 723 N N . VAL A 1 89 ? 2.929 4.035 -15.934 1.00 86.06 89 VAL A N 1
ATOM 724 C CA . VAL A 1 89 ? 1.515 3.694 -15.746 1.00 86.06 89 VAL A CA 1
ATOM 725 C C . VAL A 1 89 ? 0.713 4.422 -16.819 1.00 86.06 89 VAL A C 1
ATOM 727 O O . VAL A 1 89 ? 0.799 5.643 -16.937 1.00 86.06 89 VAL A O 1
ATOM 730 N N . ARG A 1 90 ? -0.056 3.669 -17.604 1.00 76.75 90 ARG A N 1
ATOM 731 C CA . ARG A 1 90 ? -1.044 4.214 -18.535 1.00 76.75 90 ARG A CA 1
ATOM 732 C C . ARG A 1 90 ? -2.420 4.007 -17.904 1.00 76.75 90 ARG A C 1
ATOM 734 O O . ARG A 1 90 ? -2.746 2.869 -17.572 1.00 76.75 90 ARG A O 1
ATOM 741 N N . PHE A 1 91 ? -3.137 5.103 -17.678 1.00 56.00 91 PHE A N 1
ATOM 742 C CA . PHE A 1 91 ? -4.486 5.123 -17.108 1.00 56.00 91 PHE A CA 1
ATOM 743 C C . PHE A 1 91 ? -5.542 5.068 -18.209 1.00 56.00 91 PHE A C 1
ATOM 745 O O . PHE A 1 91 ? -5.256 5.603 -19.309 1.00 56.00 91 PHE A O 1
#

pLDDT: mean 94.81, std 6.61, range [56.0, 98.5]

Foldseek 3Di:
DKDQAAPPAPQQADWAFKDKDADPDFWAWKWKFKFDPNDGPGTQDIDNGDDNVDIDIGGGPPTDGDHHRIMIDMDTDGDCPVPPDDDDDDD

InterPro domains:
  IPR000945 Dopamine beta-hydroxylase-like [PTHR10157] (8-88)
  IPR008977 PHM/PNGase F domain superfamily [SSF49742] (9-88)
  IPR014784 Copper type II, ascorbate-dependent monooxygenase-like, C-terminal [G3DSA:2.60.120.230] (2-89)
  IPR024548 Copper type II ascorbate-dependent monooxygenase, C-terminal [PF03712] (7-89)